Protein AF-A0A380P8A8-F1 (afdb_monomer)

Mean predicted aligned error: 9.21 Å

Solvent-accessible surface area (backbone atoms only — not comparable to full-atom values): 3664 Å² total; per-residue (Å²): 112,66,71,67,50,51,51,53,50,53,51,53,53,52,50,53,75,69,49,89,44,72,70,56,43,53,53,52,50,52,51,50,57,71,52,46,60,52,59,56,51,50,52,51,49,52,48,73,74,32,60,81,93,46,30,68,58,65,61,70,75,110

pLDDT: mean 72.99, std 10.08, range [49.12, 87.62]

Organism: Weissella viridescens (NCBI:txid1629)

Sequence (62 aa):
MLLRASLGMAIVYALMGLATNVWILIILRGIQGLLGGFVSNANAMVATQTPKARSGYAMGFL

Foldseek 3Di:
DLVVLVVVVVVLVVQCVVDPDPVSVVVSVVVVVVSVVSVVVVLVVQQVVDDPVCNCVSNVVD

Secondary structure (DSSP, 8-state):
-HHHHHHHHHHHHHHHHT--SHHHHHHHHHHHHHTTHHHHHHHHHHHHHS-TTTHHHHHHT-

InterPro domains:
  IPR020846 Major facilitator superfamily domain [PS50850] (1-62)
  IPR036259 MFS transporter superfamily [G3DSA:1.20.1250.20] (1-62)
  IPR036259 MFS transporter superfamily [SSF103473] (1-61)

Structure (mmCIF, N/CA/C/O backbone):
data_AF-A0A380P8A8-F1
#
_entry.id   AF-A0A380P8A8-F1
#
loop_
_atom_site.group_PDB
_atom_site.id
_atom_site.type_symbol
_atom_site.label_atom_id
_atom_site.label_alt_id
_atom_site.label_comp_id
_atom_site.label_asym_id
_atom_site.label_entity_id
_atom_site.label_seq_id
_atom_site.pdbx_PDB_ins_code
_atom_site.Cartn_x
_atom_site.Cartn_y
_atom_site.Cartn_z
_atom_site.occupancy
_atom_site.B_iso_or_equiv
_atom_site.auth_seq_id
_atom_site.auth_comp_id
_atom_site.auth_asym_id
_atom_site.auth_atom_id
_atom_site.pdbx_PDB_model_num
ATOM 1 N N . MET A 1 1 ? 15.540 0.978 2.193 1.00 58.19 1 MET A N 1
ATOM 2 C CA . MET A 1 1 ? 14.622 2.144 2.214 1.00 58.19 1 MET A CA 1
ATOM 3 C C . MET A 1 1 ? 13.188 1.756 1.867 1.00 58.19 1 MET A C 1
ATOM 5 O O . MET A 1 1 ? 12.302 2.137 2.617 1.00 58.19 1 MET A O 1
ATOM 9 N N . LEU A 1 2 ? 12.953 0.935 0.835 1.00 62.66 2 LEU A N 1
ATOM 10 C CA . LEU A 1 2 ? 11.603 0.472 0.485 1.00 62.66 2 LEU A CA 1
ATOM 11 C C . LEU A 1 2 ? 10.952 -0.396 1.582 1.00 62.66 2 LEU A C 1
ATOM 13 O O . LEU A 1 2 ? 9.840 -0.115 1.997 1.00 62.66 2 LEU A O 1
ATOM 17 N N . LEU A 1 3 ? 11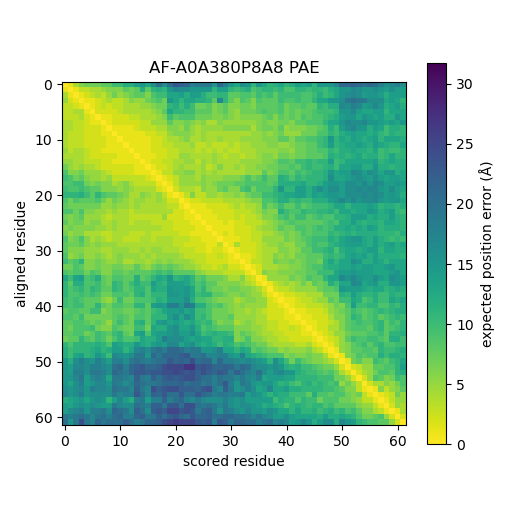.689 -1.349 2.164 1.00 66.81 3 LEU A N 1
ATOM 18 C CA . LEU A 1 3 ? 11.177 -2.204 3.249 1.00 66.81 3 LEU A CA 1
ATOM 19 C C . LEU A 1 3 ? 10.725 -1.418 4.500 1.00 66.81 3 LEU A C 1
ATOM 21 O O . LEU A 1 3 ? 9.755 -1.764 5.166 1.00 66.81 3 LEU A O 1
ATOM 25 N N . ARG A 1 4 ? 11.423 -0.319 4.814 1.00 68.62 4 ARG A N 1
ATOM 26 C CA . ARG A 1 4 ? 11.080 0.555 5.948 1.00 68.62 4 ARG A CA 1
ATOM 27 C C . ARG A 1 4 ? 9.806 1.362 5.678 1.00 68.62 4 ARG A C 1
ATOM 29 O O . ARG A 1 4 ? 9.082 1.676 6.612 1.00 68.62 4 ARG A O 1
ATOM 36 N N . ALA A 1 5 ? 9.528 1.674 4.415 1.00 69.50 5 ALA A N 1
ATOM 37 C CA . ALA A 1 5 ? 8.334 2.404 4.006 1.00 69.50 5 ALA A CA 1
ATOM 38 C C . ALA A 1 5 ? 7.129 1.476 3.735 1.00 69.50 5 ALA A C 1
ATOM 40 O O . ALA A 1 5 ? 6.001 1.862 4.035 1.00 69.50 5 ALA A O 1
ATOM 41 N N . SER A 1 6 ? 7.351 0.227 3.301 1.00 73.88 6 SER A N 1
ATOM 42 C CA . SER A 1 6 ? 6.296 -0.796 3.212 1.00 73.88 6 SER A CA 1
ATOM 43 C C . SER A 1 6 ? 5.758 -1.186 4.589 1.00 73.88 6 SER A C 1
ATOM 45 O O . SER A 1 6 ? 4.560 -1.405 4.729 1.00 73.88 6 SER A O 1
ATOM 47 N N . LEU A 1 7 ? 6.616 -1.213 5.618 1.00 77.69 7 LEU A N 1
ATOM 48 C CA . LEU A 1 7 ? 6.191 -1.390 7.013 1.00 77.69 7 LEU A CA 1
ATOM 49 C C . LEU A 1 7 ? 5.261 -0.257 7.475 1.00 77.69 7 LEU A C 1
ATOM 51 O O . LEU A 1 7 ? 4.231 -0.525 8.085 1.00 77.69 7 LEU A O 1
ATOM 55 N N . GLY A 1 8 ? 5.577 0.995 7.128 1.00 78.44 8 GLY A N 1
ATOM 56 C CA . GLY A 1 8 ? 4.711 2.144 7.416 1.00 78.44 8 GLY A CA 1
ATOM 57 C C . GLY A 1 8 ? 3.347 2.046 6.724 1.00 78.44 8 GLY A C 1
ATOM 58 O O . GLY A 1 8 ? 2.320 2.247 7.366 1.00 78.44 8 GLY A O 1
ATOM 59 N N . MET A 1 9 ? 3.325 1.658 5.444 1.00 79.25 9 MET A N 1
ATOM 60 C CA . MET A 1 9 ? 2.086 1.395 4.694 1.00 79.25 9 MET A CA 1
ATOM 61 C C . MET A 1 9 ? 1.254 0.267 5.319 1.00 79.25 9 MET A C 1
ATOM 63 O O . MET A 1 9 ? 0.047 0.423 5.481 1.00 79.25 9 MET A O 1
ATOM 67 N N . ALA A 1 10 ? 1.882 -0.846 5.711 1.00 81.12 10 ALA A N 1
ATOM 68 C CA . ALA A 1 10 ? 1.187 -1.970 6.339 1.00 81.12 10 ALA A CA 1
ATOM 69 C C . ALA A 1 10 ? 0.517 -1.567 7.663 1.00 81.12 10 ALA A C 1
ATOM 71 O O . ALA A 1 10 ? -0.629 -1.936 7.908 1.00 81.12 10 ALA A O 1
ATOM 72 N N . ILE A 1 11 ? 1.196 -0.756 8.481 1.00 83.75 11 ILE A N 1
ATOM 73 C CA . ILE A 1 11 ? 0.649 -0.230 9.739 1.00 83.75 11 ILE A CA 1
ATOM 74 C C . ILE A 1 11 ? -0.541 0.699 9.472 1.00 83.75 11 ILE A C 1
ATOM 76 O O . ILE A 1 11 ? -1.574 0.562 10.124 1.00 83.75 11 ILE A O 1
ATOM 80 N N . VAL A 1 12 ? -0.434 1.607 8.495 1.00 82.94 12 VAL A N 1
ATOM 81 C CA . VAL A 1 12 ? -1.530 2.522 8.127 1.00 82.94 12 VAL A CA 1
ATOM 82 C C . VAL A 1 12 ? -2.751 1.745 7.635 1.00 82.94 12 VAL A C 1
ATOM 84 O O . VAL A 1 12 ? -3.856 2.010 8.103 1.00 82.94 12 VAL A O 1
ATOM 87 N N . TYR A 1 13 ? -2.575 0.749 6.763 1.00 84.50 13 TYR A N 1
ATOM 88 C CA . TYR A 1 13 ? -3.689 -0.082 6.295 1.00 84.50 13 TYR A CA 1
ATOM 89 C C . TYR A 1 13 ? -4.295 -0.947 7.408 1.00 84.50 13 TYR A C 1
ATOM 91 O O . TYR A 1 13 ? -5.517 -1.078 7.469 1.00 84.50 13 TYR A O 1
ATOM 99 N N . ALA A 1 14 ? -3.482 -1.482 8.324 1.00 86.31 14 ALA A N 1
ATOM 100 C CA . ALA A 1 14 ? -3.983 -2.207 9.492 1.00 86.31 14 ALA A CA 1
ATOM 101 C C . ALA A 1 14 ? -4.813 -1.296 10.418 1.00 86.31 14 ALA A C 1
ATOM 103 O O . ALA A 1 14 ? -5.897 -1.680 10.855 1.00 86.31 14 ALA A O 1
ATOM 104 N N . LEU A 1 15 ? -4.352 -0.063 10.657 1.00 83.19 15 LEU A N 1
ATOM 105 C CA . LEU A 1 15 ? -5.090 0.956 11.413 1.00 83.19 15 LEU A CA 1
ATOM 106 C C . LEU A 1 15 ? -6.378 1.389 10.702 1.00 83.19 15 LEU A C 1
ATOM 108 O O . LEU A 1 15 ? -7.383 1.610 11.371 1.00 83.19 15 LEU A O 1
ATOM 112 N N . MET A 1 16 ? -6.386 1.468 9.366 1.00 83.06 16 MET A N 1
ATOM 113 C CA . MET A 1 16 ? -7.607 1.740 8.595 1.00 83.06 16 MET A CA 1
ATOM 114 C C . MET A 1 16 ? -8.624 0.602 8.716 1.00 83.06 16 MET A C 1
ATOM 116 O O . MET A 1 16 ? -9.814 0.876 8.827 1.00 83.06 16 MET A O 1
ATOM 120 N N . GLY A 1 17 ? -8.175 -0.657 8.744 1.00 83.06 17 GLY A N 1
ATOM 121 C CA . GLY A 1 17 ? -9.052 -1.815 8.947 1.00 83.06 17 GLY A CA 1
ATOM 122 C C . GLY A 1 17 ? -9.695 -1.870 10.338 1.00 83.06 17 GLY A C 1
ATOM 123 O O . GLY A 1 17 ? -10.779 -2.423 10.492 1.00 83.06 17 GLY A O 1
ATOM 124 N N . LEU A 1 18 ? -9.054 -1.263 11.340 1.00 84.25 18 LEU A N 1
ATOM 125 C CA . LEU A 1 18 ? -9.566 -1.143 12.710 1.00 84.25 18 LEU A CA 1
ATOM 126 C C . LEU A 1 18 ? -10.304 0.184 12.965 1.00 84.25 18 LEU A C 1
ATOM 128 O O . LEU A 1 18 ? -10.813 0.404 14.065 1.00 84.25 18 LEU A O 1
ATOM 132 N N . ALA A 1 19 ? -10.357 1.087 11.982 1.00 81.94 19 ALA A N 1
ATOM 133 C CA . ALA A 1 19 ? -10.968 2.396 12.148 1.00 81.94 19 ALA A CA 1
ATOM 134 C C . ALA A 1 19 ? -12.500 2.287 12.146 1.00 81.94 19 ALA A C 1
ATOM 136 O O . ALA A 1 19 ? -13.129 2.007 11.130 1.00 81.94 19 ALA A O 1
ATOM 137 N N . THR A 1 20 ? -13.110 2.575 13.292 1.00 81.75 20 THR A N 1
ATOM 138 C CA . THR A 1 20 ? -14.569 2.556 13.493 1.00 81.75 20 THR A CA 1
ATOM 139 C C . THR A 1 20 ? -15.239 3.912 13.259 1.00 81.75 20 THR A C 1
ATOM 141 O O . THR A 1 20 ? -16.459 4.018 13.351 1.00 81.75 20 THR A O 1
ATOM 144 N N . ASN A 1 21 ? -14.468 4.964 12.957 1.00 84.19 21 ASN A N 1
ATOM 145 C CA . ASN A 1 21 ? -14.973 6.327 12.796 1.00 84.19 21 ASN A CA 1
A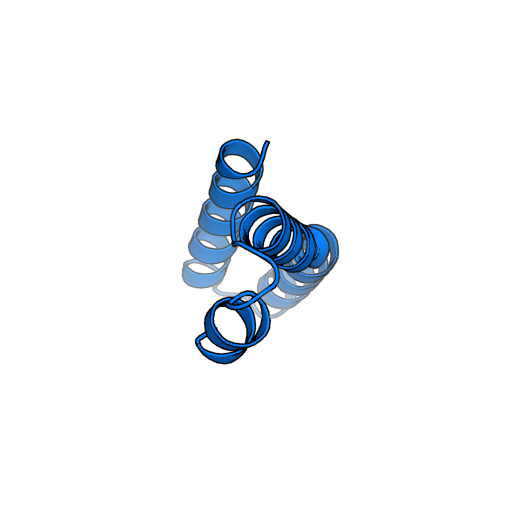TOM 146 C C . ASN A 1 21 ? -14.465 6.974 11.495 1.00 84.19 21 ASN A C 1
ATOM 148 O O . ASN A 1 21 ? -13.278 6.897 11.169 1.00 84.19 21 ASN A O 1
ATOM 152 N N . VAL A 1 22 ? -15.359 7.661 10.777 1.00 86.38 22 VAL A N 1
ATOM 153 C CA . VAL A 1 22 ? -15.078 8.312 9.483 1.00 86.38 22 VAL A CA 1
ATOM 154 C C . VAL A 1 22 ? -13.980 9.371 9.609 1.00 86.38 22 VAL A C 1
ATOM 156 O O . VAL A 1 22 ? -13.129 9.482 8.730 1.00 86.38 22 VAL A O 1
ATOM 159 N N . TRP A 1 23 ? -13.927 10.101 10.726 1.00 87.62 23 TRP A N 1
ATOM 160 C CA . TRP A 1 23 ? -12.879 11.100 10.966 1.00 87.62 23 TRP A CA 1
ATOM 161 C C . TRP A 1 23 ? -11.47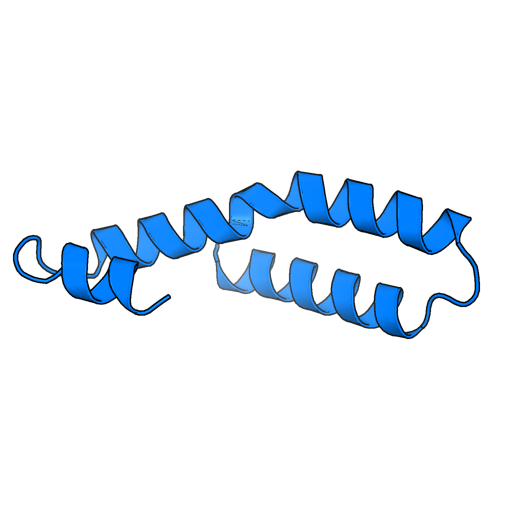7 10.481 11.044 1.00 87.62 23 TRP A C 1
ATOM 163 O O . TRP A 1 23 ? -10.524 11.034 10.498 1.00 87.62 23 TRP A O 1
ATOM 173 N N . ILE A 1 24 ? -11.359 9.296 11.654 1.00 82.62 24 ILE A N 1
ATOM 174 C CA . ILE A 1 24 ? -10.099 8.541 11.726 1.00 82.62 24 ILE A CA 1
ATOM 175 C C . ILE A 1 24 ? -9.701 8.059 10.329 1.00 82.62 24 ILE A C 1
ATOM 177 O O . ILE A 1 24 ? -8.537 8.179 9.951 1.00 82.62 24 ILE A O 1
ATOM 181 N N . LEU A 1 25 ? -10.664 7.593 9.527 1.00 84.94 25 LEU A N 1
ATOM 182 C CA . LEU A 1 25 ? -10.410 7.208 8.140 1.00 84.94 25 LEU A CA 1
ATOM 183 C C . LEU A 1 25 ? -9.901 8.379 7.299 1.00 84.94 25 LEU A C 1
ATOM 185 O O . LEU A 1 25 ? -8.958 8.182 6.542 1.00 84.94 25 LEU A O 1
ATOM 189 N N . ILE A 1 26 ? -10.461 9.584 7.445 1.00 87.56 26 ILE A N 1
ATOM 190 C CA . ILE A 1 26 ? -10.016 10.777 6.702 1.00 87.56 26 ILE A CA 1
ATOM 191 C C . ILE A 1 26 ? -8.569 11.140 7.054 1.00 87.56 26 ILE A C 1
ATOM 193 O O . ILE A 1 26 ? -7.762 11.377 6.153 1.00 87.56 26 ILE A O 1
ATOM 197 N N . ILE A 1 27 ? -8.218 11.129 8.343 1.00 85.62 27 ILE A N 1
ATOM 198 C CA . ILE A 1 27 ? -6.847 11.400 8.798 1.00 85.62 27 ILE A CA 1
ATOM 199 C C . ILE A 1 27 ? -5.884 10.336 8.255 1.00 85.62 27 ILE A C 1
ATOM 201 O O . ILE A 1 27 ? -4.846 10.676 7.684 1.00 85.62 27 ILE A O 1
ATOM 205 N N . LEU A 1 28 ? -6.246 9.053 8.360 1.00 84.50 28 LEU A N 1
ATOM 206 C CA . LEU A 1 28 ? -5.446 7.951 7.824 1.00 84.50 28 LEU A CA 1
ATOM 207 C C . LEU A 1 28 ? -5.310 8.022 6.296 1.00 84.50 28 LEU A C 1
ATOM 209 O O . LEU A 1 28 ? -4.236 7.728 5.783 1.00 84.50 28 LEU A O 1
ATOM 213 N N . ARG A 1 29 ? -6.335 8.488 5.570 1.00 84.62 29 ARG A N 1
ATOM 214 C CA . ARG A 1 29 ? -6.293 8.747 4.118 1.00 84.62 29 ARG A CA 1
ATOM 215 C C . ARG A 1 29 ? -5.342 9.888 3.763 1.00 84.62 29 ARG A C 1
ATOM 217 O O . ARG A 1 29 ? -4.631 9.794 2.765 1.00 84.62 29 ARG A O 1
ATOM 224 N N . GLY A 1 30 ? -5.302 10.941 4.579 1.00 85.12 30 GLY A N 1
ATOM 225 C CA . GLY A 1 30 ? -4.330 12.028 4.439 1.00 85.12 30 GLY A CA 1
ATOM 226 C C . GLY A 1 30 ? -2.896 11.534 4.640 1.00 85.12 30 GLY A C 1
ATOM 227 O O . GLY A 1 30 ? -2.021 11.809 3.819 1.00 85.12 30 GLY A O 1
ATOM 228 N N . ILE A 1 31 ? -2.675 10.720 5.675 1.00 83.12 31 ILE A N 1
ATOM 229 C CA . ILE A 1 31 ? -1.384 10.072 5.943 1.00 83.12 31 ILE A CA 1
ATOM 230 C C . ILE A 1 31 ? -1.011 9.114 4.801 1.00 83.12 31 ILE A C 1
ATOM 232 O O . ILE A 1 31 ? 0.103 9.177 4.292 1.00 83.12 31 ILE A O 1
ATOM 236 N N . GLN A 1 32 ? -1.942 8.284 4.331 1.00 80.88 32 GLN A N 1
ATOM 237 C CA . GLN A 1 32 ? -1.753 7.400 3.177 1.00 80.88 32 GLN A CA 1
ATOM 238 C C . GLN A 1 32 ? -1.354 8.194 1.921 1.00 80.88 32 GLN A C 1
ATOM 240 O O . GLN A 1 32 ? -0.468 7.764 1.188 1.00 80.88 32 GLN A O 1
ATOM 245 N N . GLY A 1 33 ? -1.962 9.363 1.694 1.00 79.56 33 GLY A N 1
ATOM 246 C CA . GLY A 1 33 ? -1.615 10.270 0.597 1.00 79.56 33 GLY A CA 1
ATOM 247 C C . GLY A 1 33 ? -0.197 10.836 0.711 1.00 79.56 33 GLY A C 1
ATOM 248 O O . GLY A 1 33 ? 0.545 10.816 -0.270 1.00 79.56 33 GLY A O 1
ATOM 249 N N . LEU A 1 34 ? 0.223 11.251 1.911 1.00 77.38 34 LEU A N 1
ATOM 250 C CA . LEU A 1 34 ? 1.606 11.678 2.178 1.00 77.38 34 LEU A CA 1
ATOM 251 C C . LEU A 1 34 ? 2.612 10.534 1.973 1.00 77.38 34 LEU A C 1
ATOM 253 O O . LEU A 1 34 ? 3.700 10.747 1.439 1.00 77.38 34 LEU A O 1
ATOM 257 N N . LEU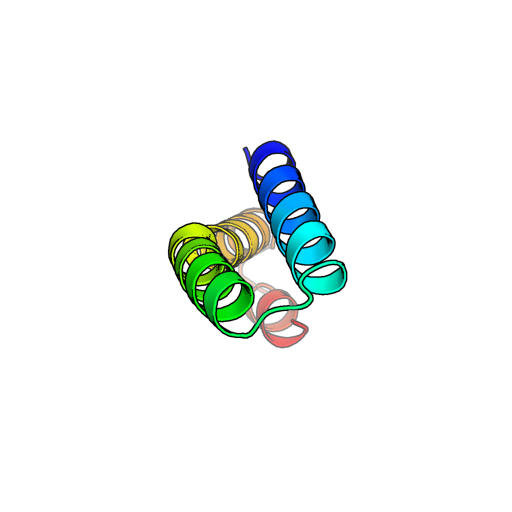 A 1 35 ? 2.233 9.305 2.332 1.00 70.44 35 LEU A N 1
ATOM 258 C CA . LEU A 1 35 ? 3.013 8.101 2.046 1.00 70.44 35 LEU A CA 1
ATOM 259 C C . LEU A 1 35 ? 2.878 7.622 0.589 1.00 70.44 35 LEU A C 1
ATOM 261 O O . LEU A 1 35 ? 3.589 6.695 0.210 1.00 70.44 35 LEU A O 1
ATOM 265 N N . GLY A 1 36 ? 2.049 8.242 -0.258 1.00 65.75 36 GLY A N 1
ATOM 266 C CA . GLY A 1 36 ? 1.862 7.872 -1.669 1.00 65.75 36 GLY A CA 1
ATOM 267 C C . GLY A 1 36 ? 3.148 7.940 -2.501 1.00 6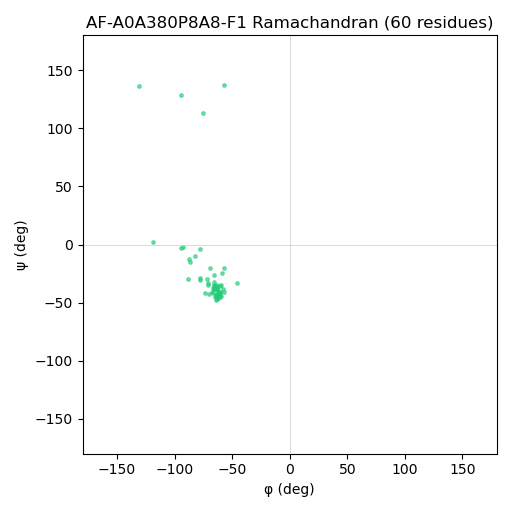5.75 36 GLY A C 1
ATOM 268 O O . GLY A 1 36 ? 3.316 7.178 -3.456 1.00 65.75 36 GLY A O 1
ATOM 269 N N . GLY A 1 37 ? 4.123 8.749 -2.069 1.00 64.69 37 GLY A N 1
ATOM 270 C CA . GLY A 1 37 ? 5.485 8.745 -2.614 1.00 64.69 37 GLY A CA 1
ATOM 271 C C . GLY A 1 37 ? 6.185 7.381 -2.522 1.00 64.69 37 GLY A C 1
ATOM 272 O O . GLY A 1 37 ? 7.094 7.108 -3.303 1.00 64.69 37 GLY A O 1
ATOM 273 N N . PHE A 1 38 ? 5.731 6.487 -1.638 1.00 68.06 38 PHE A N 1
ATOM 274 C CA . PHE A 1 38 ? 6.193 5.104 -1.551 1.00 68.06 38 PHE A CA 1
ATOM 275 C C . PHE A 1 38 ? 5.955 4.316 -2.841 1.00 68.06 38 PHE A C 1
ATOM 277 O O . PHE A 1 38 ? 6.858 3.612 -3.285 1.00 68.06 38 PHE A O 1
ATOM 284 N N . VAL A 1 39 ? 4.774 4.451 -3.454 1.00 66.31 39 VAL A N 1
ATOM 285 C CA . VAL A 1 39 ? 4.421 3.732 -4.690 1.00 66.31 39 VAL A CA 1
ATOM 286 C C . VAL A 1 39 ? 5.290 4.222 -5.847 1.00 66.31 39 VAL A C 1
ATOM 288 O O . VAL A 1 39 ? 5.847 3.419 -6.588 1.00 66.31 39 VAL A O 1
ATOM 291 N N . SER A 1 40 ? 5.511 5.537 -5.937 1.00 67.31 40 SER A N 1
ATOM 292 C CA . SER A 1 40 ? 6.427 6.125 -6.922 1.00 67.31 40 SER A CA 1
ATOM 293 C C . SER A 1 40 ? 7.872 5.645 -6.722 1.00 67.31 40 SER A C 1
ATOM 295 O O . SER A 1 40 ? 8.541 5.260 -7.679 1.00 67.31 40 SER A O 1
ATOM 297 N N . ASN A 1 41 ? 8.342 5.569 -5.473 1.00 71.44 41 ASN A N 1
ATOM 298 C CA . ASN A 1 41 ? 9.694 5.102 -5.162 1.00 71.44 41 ASN A CA 1
ATOM 299 C C . ASN A 1 41 ? 9.864 3.585 -5.386 1.00 71.44 41 ASN A C 1
ATOM 301 O O . ASN A 1 41 ? 10.931 3.136 -5.801 1.00 71.44 41 ASN A O 1
ATOM 305 N N . ALA A 1 42 ? 8.811 2.791 -5.155 1.00 69.25 42 ALA A N 1
ATOM 306 C CA . ALA A 1 42 ? 8.772 1.371 -5.499 1.00 69.25 42 ALA A CA 1
ATOM 307 C C . ALA A 1 42 ? 8.861 1.180 -7.017 1.00 69.25 42 ALA A C 1
ATOM 309 O O . ALA A 1 42 ? 9.717 0.430 -7.486 1.00 69.25 42 ALA A O 1
ATOM 310 N N . ASN A 1 43 ? 8.067 1.933 -7.781 1.00 69.12 43 ASN A N 1
ATOM 311 C CA . ASN A 1 43 ? 8.088 1.901 -9.242 1.00 69.12 43 ASN A CA 1
ATOM 312 C C . ASN A 1 43 ? 9.438 2.371 -9.803 1.00 69.12 43 ASN A C 1
ATOM 314 O O . ASN A 1 43 ? 9.954 1.755 -10.730 1.00 69.12 43 ASN A O 1
ATOM 318 N N . ALA A 1 44 ? 10.069 3.389 -9.211 1.00 71.50 44 ALA A N 1
ATOM 319 C CA . ALA A 1 44 ? 11.412 3.840 -9.582 1.00 71.50 44 ALA A CA 1
ATOM 320 C C . ALA A 1 44 ? 12.498 2.789 -9.277 1.00 71.50 44 ALA A C 1
ATOM 322 O O . ALA A 1 44 ? 13.446 2.614 -10.046 1.00 71.50 44 ALA A O 1
ATOM 323 N N . MET A 1 45 ? 12.362 2.038 -8.181 1.00 68.31 45 MET A N 1
ATOM 324 C CA . MET A 1 45 ? 13.281 0.944 -7.863 1.00 68.31 45 MET A CA 1
ATOM 325 C C . MET A 1 45 ? 13.102 -0.230 -8.834 1.00 68.31 45 MET A C 1
ATOM 327 O O . MET A 1 45 ? 14.084 -0.756 -9.350 1.00 68.31 45 MET A O 1
ATOM 331 N N . VAL A 1 46 ? 11.860 -0.591 -9.159 1.00 69.06 46 VAL A N 1
ATOM 332 C CA . VAL A 1 46 ? 11.567 -1.586 -10.201 1.00 69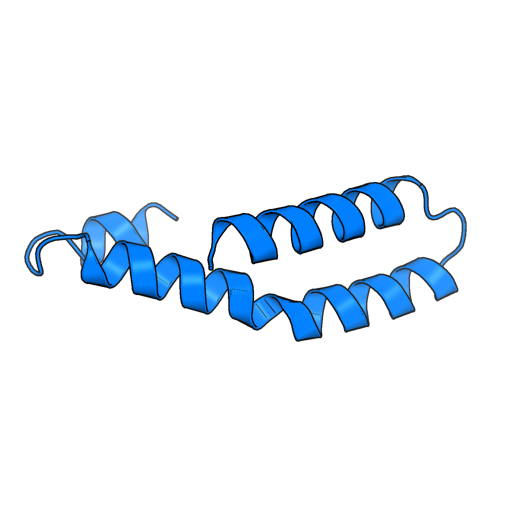.06 46 VAL A CA 1
ATOM 333 C C . VAL A 1 46 ? 12.113 -1.117 -11.554 1.00 69.06 46 VAL A C 1
ATOM 335 O O . VAL A 1 46 ? 12.737 -1.903 -12.261 1.00 69.06 46 VAL A O 1
ATOM 338 N N . ALA A 1 47 ? 11.987 0.169 -11.883 1.00 68.12 47 ALA A N 1
ATOM 339 C CA . ALA A 1 47 ? 12.525 0.756 -13.110 1.00 68.12 47 ALA A CA 1
ATOM 340 C C . ALA A 1 47 ? 14.055 0.698 -13.198 1.00 68.12 47 ALA A C 1
ATOM 342 O O . ALA A 1 47 ? 14.597 0.472 -14.276 1.00 68.12 47 ALA A O 1
ATOM 343 N N . THR A 1 48 ? 14.755 0.917 -12.081 1.00 69.06 48 THR A N 1
ATOM 344 C CA . THR A 1 48 ? 16.228 0.891 -12.035 1.00 69.06 48 THR A CA 1
ATOM 345 C C . THR A 1 48 ? 16.791 -0.528 -12.021 1.00 69.06 48 THR A C 1
ATOM 347 O O . THR A 1 48 ? 17.883 -0.746 -12.537 1.00 69.06 48 THR A O 1
ATOM 350 N N . GLN A 1 49 ? 16.045 -1.494 -11.482 1.00 66.19 49 GLN A N 1
ATOM 351 C CA . GLN A 1 49 ? 16.417 -2.914 -11.482 1.00 66.19 49 GLN A CA 1
ATOM 352 C C . GLN A 1 49 ? 15.978 -3.652 -12.763 1.00 66.19 49 GLN A C 1
ATOM 354 O O . GLN A 1 49 ? 16.474 -4.742 -13.045 1.00 66.19 49 GLN A O 1
ATOM 359 N N . THR A 1 50 ? 15.076 -3.075 -13.566 1.00 64.56 50 THR A N 1
ATOM 360 C CA . THR A 1 50 ? 14.597 -3.683 -14.818 1.00 64.56 50 THR A CA 1
ATOM 361 C C . THR A 1 50 ? 15.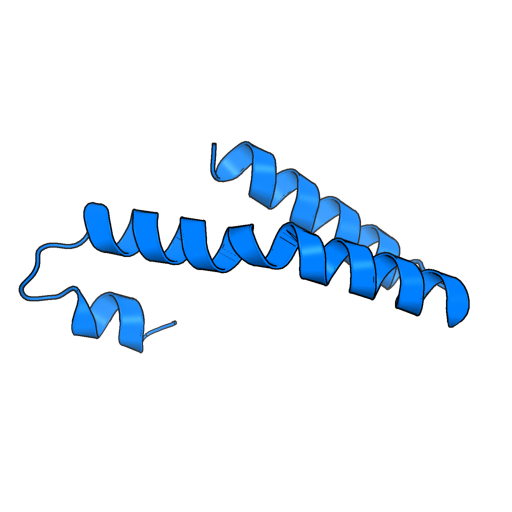406 -3.178 -16.025 1.00 64.56 50 THR A C 1
ATOM 363 O O . THR A 1 50 ? 15.498 -1.968 -16.237 1.00 64.56 50 THR A O 1
ATOM 366 N N . PRO A 1 51 ? 15.953 -4.064 -16.887 1.00 58.25 51 PRO A N 1
ATOM 367 C CA . PRO A 1 51 ? 16.654 -3.648 -18.102 1.00 58.25 51 PRO A CA 1
ATOM 368 C C . PRO A 1 51 ? 15.747 -2.793 -19.004 1.00 58.25 51 PRO A C 1
ATOM 370 O O . PRO A 1 51 ? 14.589 -3.153 -19.222 1.00 58.25 51 PRO A O 1
ATOM 373 N N . LYS A 1 52 ? 16.269 -1.693 -19.581 1.00 59.91 52 LYS A N 1
ATOM 374 C CA . LYS A 1 52 ? 15.512 -0.711 -20.402 1.00 59.91 52 LYS A CA 1
ATOM 375 C C . LYS A 1 52 ? 14.580 -1.340 -21.452 1.00 59.91 52 LYS A C 1
ATOM 377 O O . LYS A 1 52 ? 13.502 -0.810 -21.686 1.00 59.91 52 LYS A O 1
ATOM 382 N N . ALA A 1 53 ? 14.957 -2.484 -22.028 1.00 64.25 53 ALA A N 1
ATOM 383 C CA . ALA A 1 53 ? 14.161 -3.219 -23.016 1.00 64.25 53 ALA A CA 1
ATOM 384 C C . ALA A 1 53 ? 12.874 -3.871 -22.459 1.00 64.25 53 ALA A C 1
ATOM 386 O O . ALA A 1 53 ? 11.975 -4.185 -23.230 1.00 64.25 53 ALA A O 1
ATOM 387 N N . ARG A 1 54 ? 12.768 -4.085 -21.139 1.00 61.09 54 ARG A N 1
ATOM 388 C CA . ARG A 1 54 ? 11.591 -4.671 -20.463 1.00 61.09 54 ARG A CA 1
ATOM 389 C C . ARG A 1 54 ? 10.939 -3.739 -19.441 1.00 61.09 54 ARG A C 1
ATOM 391 O O . ARG A 1 54 ? 9.966 -4.135 -18.811 1.00 61.09 54 ARG A O 1
ATOM 398 N N . SER A 1 55 ? 11.433 -2.508 -19.288 1.00 58.28 55 SER A N 1
ATOM 399 C CA . SER A 1 55 ? 10.887 -1.538 -18.327 1.00 58.28 55 SER A CA 1
ATOM 400 C C . SER A 1 55 ? 9.399 -1.247 -18.580 1.00 58.28 55 SER A C 1
ATOM 402 O O . SER A 1 55 ? 8.612 -1.232 -17.641 1.00 58.28 55 SER A O 1
ATOM 404 N N . GLY A 1 56 ? 8.978 -1.163 -19.851 1.00 60.31 56 GLY A N 1
ATOM 405 C CA . GLY A 1 56 ? 7.562 -1.022 -20.222 1.00 60.31 56 GLY A CA 1
ATOM 406 C C . GLY A 1 56 ? 6.689 -2.238 -19.875 1.00 60.31 56 GLY A C 1
ATOM 407 O O . GLY A 1 5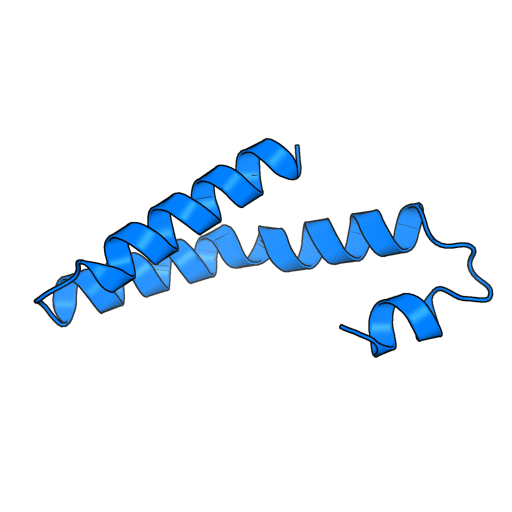6 ? 5.532 -2.065 -19.514 1.00 60.31 56 GLY A O 1
ATOM 408 N N . TYR A 1 57 ? 7.242 -3.457 -19.908 1.0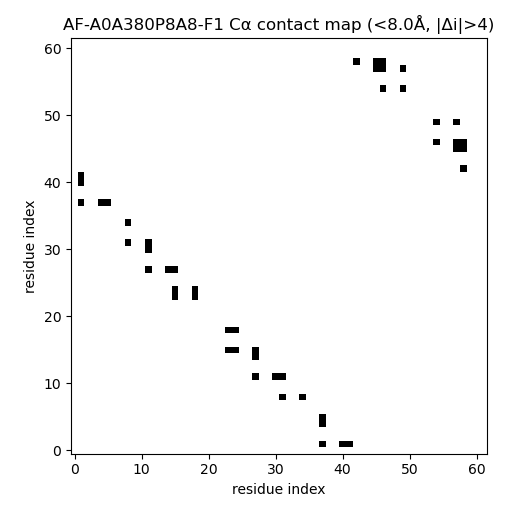0 62.47 57 TYR A N 1
ATOM 409 C CA . TYR A 1 57 ? 6.541 -4.667 -19.456 1.00 62.47 57 TYR A CA 1
ATOM 410 C C . TYR A 1 57 ? 6.450 -4.718 -17.924 1.00 62.47 57 TYR A C 1
ATOM 412 O O . TYR A 1 57 ? 5.404 -5.045 -17.383 1.00 62.47 57 TYR A O 1
ATOM 420 N N . ALA A 1 58 ? 7.524 -4.353 -17.216 1.00 59.06 58 ALA A N 1
ATOM 421 C CA . ALA A 1 58 ? 7.551 -4.360 -15.752 1.00 59.06 58 ALA A CA 1
ATOM 422 C C . ALA A 1 58 ? 6.689 -3.253 -15.121 1.00 59.06 58 ALA A C 1
ATOM 424 O O . ALA A 1 58 ? 6.087 -3.484 -14.079 1.00 59.06 58 ALA A O 1
ATOM 425 N N . MET A 1 59 ? 6.607 -2.073 -15.747 1.00 59.44 59 MET A N 1
ATOM 426 C CA . MET A 1 59 ? 5.694 -1.002 -15.326 1.00 59.44 59 MET A CA 1
ATOM 427 C C . MET A 1 59 ? 4.248 -1.247 -15.767 1.00 59.44 59 MET A C 1
ATOM 429 O O . MET A 1 59 ? 3.346 -0.804 -15.077 1.00 59.44 59 MET A O 1
ATOM 433 N N . GLY A 1 60 ? 4.023 -1.920 -16.903 1.00 60.81 60 GLY A N 1
ATOM 434 C CA . GLY A 1 60 ? 2.681 -2.180 -17.442 1.00 60.81 60 GLY A CA 1
ATOM 435 C C . GLY A 1 60 ? 1.959 -3.387 -16.835 1.00 60.81 60 GLY A C 1
ATOM 436 O O . GLY A 1 60 ? 0.779 -3.580 -17.108 1.00 60.81 60 GLY A O 1
ATOM 437 N N . PHE A 1 61 ? 2.651 -4.209 -16.041 1.00 58.12 61 PHE A N 1
ATOM 438 C CA . PHE A 1 61 ? 2.059 -5.343 -15.320 1.00 58.12 61 PHE A CA 1
ATOM 439 C C . PHE A 1 61 ? 1.498 -4.950 -13.937 1.00 58.12 61 PHE A C 1
ATOM 441 O O . PHE A 1 61 ? 0.813 -5.759 -13.313 1.00 58.12 61 PHE A O 1
ATOM 448 N N . LEU A 1 62 ? 1.820 -3.744 -13.447 1.00 49.12 62 LEU A N 1
ATOM 449 C CA . LEU A 1 62 ? 1.471 -3.220 -12.120 1.00 49.12 62 LEU A CA 1
ATOM 450 C C . LEU A 1 62 ? 0.410 -2.120 -12.232 1.00 49.12 62 LEU A C 1
ATOM 452 O O . LEU A 1 62 ? -0.467 -2.080 -11.342 1.00 49.12 62 LEU A O 1
#

Radius of gyration: 14.79 Å; Cα contacts (8 Å, |Δi|>4): 24; chains: 1; bounding box: 32×17×36 Å